Protein AF-0000000087672278 (afdb_homodimer)

Secondary structure (DSSP, 8-state):
--HHHHHHHHHHHHHHHHHHHHHHHHHHHSSS-B-TTS-BS-HHHHHHHHHHHHHHHHHHHHHHHH--PPPHHHHHHHHH-/--HHHHHHHHHHHHHHHHHHHHHHHHHHHSSS-B-TTS-BS-HHHHHHHHHHHHHHHHHHHHHHHH--PPPHHHHHHHHH-

Sequence (162 aa):
MSTIEKAQISTTTIQDQVGIALDALQRGFDGRIVNGYGVYVDPSSRHRDLLEARKAIEVALSAMTATQWPTEAQYEKAEQAMSTIEKAQISTTTIQDQVGIALDALQRGFDGRIVNGYGVYVDPSSRHRDLLEARKAIEVALSAMTATQWPTEAQYEKAEQA

Radius of gyration: 20.35 Å; Cα contacts (8 Å, |Δi|>4): 176; chains: 2; bounding box: 19×72×38 Å

Solvent-accessible surface area (backbone atoms only — not comparable to full-atom values): 8702 Å² total; per-residue (Å²): 133,53,56,58,58,54,29,21,53,46,38,50,53,30,51,52,23,48,48,52,20,51,48,30,46,46,69,51,66,52,77,92,53,49,46,99,75,48,27,58,71,52,58,68,60,43,51,50,24,51,49,51,20,46,53,25,44,50,54,25,50,51,47,59,70,69,50,64,71,66,51,72,69,56,51,54,52,58,71,73,97,133,54,55,57,55,53,30,21,53,46,37,51,53,30,51,52,23,50,50,50,19,50,49,30,46,47,69,53,66,52,76,91,52,49,46,98,76,49,28,58,71,53,58,68,58,41,52,51,22,50,50,51,20,46,52,26,46,50,53,27,50,49,47,60,70,70,49,63,70,68,50,71,68,57,51,54,52,57,70,73,96

Nearest PDB structures (foldseek):
  2e90-assembly1_B  TM=5.238E-01  e=3.907E+00  Saccharomyces cerevisiae
  2zeu-assembly1_A  TM=4.701E-01  e=3.242E+00  Saccharomyces cerevisiae
  3m3w-assembly1_A  TM=4.155E-01  e=3.242E+00  Mus musculus
  2e90-assembly1_B  TM=5.242E-01  e=3.907E+00  Saccharomyces cerevisiae
  2zeu-assembly1_A  TM=4.704E-01  e=3.242E+00  Saccharomyces cerevisiae

Structure (mmCIF, N/CA/C/O backbone):
data_AF-0000000087672278-model_v1
#
loop_
_entity.id
_entity.type
_entity.pdbx_description
1 polymer 'Uncharacterized protein'
#
loop_
_atom_site.group_PDB
_atom_site.id
_atom_site.type_symbol
_atom_site.label_atom_id
_atom_site.label_alt_id
_atom_site.label_comp_id
_atom_site.label_asym_id
_atom_site.label_entity_id
_atom_site.label_seq_id
_atom_site.pdbx_PDB_ins_code
_atom_site.Cartn_x
_atom_site.Cartn_y
_atom_site.Cartn_z
_atom_site.occupancy
_atom_site.B_iso_or_equiv
_atom_site.auth_seq_id
_atom_site.auth_comp_id
_atom_site.auth_asym_id
_atom_site.auth_atom_id
_atom_site.pdbx_PDB_model_num
ATOM 1 N N . MET A 1 1 ? -8.562 -30.484 -6.113 1 91.56 1 MET A N 1
ATOM 2 C CA . MET A 1 1 ? -7.945 -29.328 -6.75 1 91.56 1 MET A CA 1
ATOM 3 C C . MET A 1 1 ? -6.438 -29.516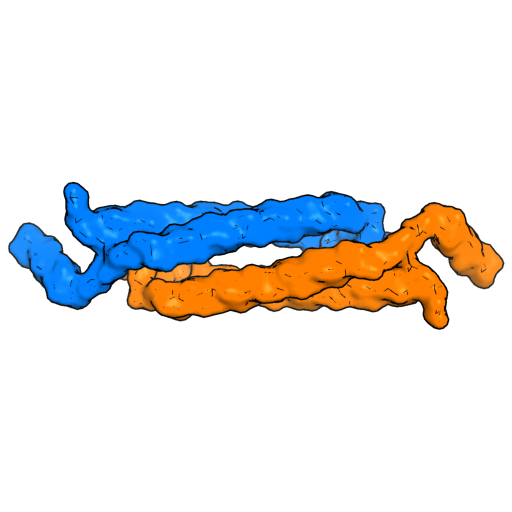 -6.895 1 91.56 1 MET A C 1
ATOM 5 O O . MET A 1 1 ? -5.777 -29.969 -5.957 1 91.56 1 MET A O 1
ATOM 9 N N . SER A 1 2 ? -5.965 -29.156 -8.086 1 95.69 2 SER A N 1
ATOM 10 C CA . SER A 1 2 ? -4.527 -29.281 -8.305 1 95.69 2 SER A CA 1
ATOM 11 C C . SER A 1 2 ? -3.76 -28.141 -7.648 1 95.69 2 SER A C 1
ATOM 13 O O . SER A 1 2 ? -4.355 -27.156 -7.207 1 95.69 2 SER A O 1
ATOM 15 N N . THR A 1 3 ? -2.471 -28.312 -7.461 1 97.62 3 THR A N 1
ATOM 16 C CA . THR A 1 3 ? -1.611 -27.25 -6.953 1 97.62 3 THR A CA 1
ATOM 17 C C . THR A 1 3 ? -1.73 -25.984 -7.816 1 97.62 3 THR A C 1
ATOM 19 O O . TH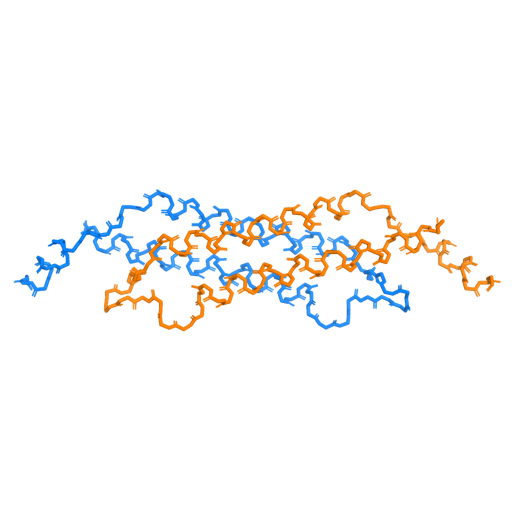R A 1 3 ? -1.754 -24.875 -7.301 1 97.62 3 THR A O 1
ATOM 22 N N . ILE A 1 4 ? -1.842 -26.172 -9.086 1 98 4 ILE A N 1
ATOM 23 C CA . ILE A 1 4 ? -1.934 -25.078 -10.031 1 98 4 ILE A CA 1
ATOM 24 C C . ILE A 1 4 ? -3.236 -24.312 -9.812 1 98 4 ILE A C 1
ATOM 26 O O . ILE A 1 4 ? -3.238 -23.078 -9.766 1 98 4 ILE A O 1
ATOM 30 N N . GLU A 1 5 ? -4.266 -24.969 -9.656 1 97.81 5 GLU A N 1
ATOM 31 C CA . GLU A 1 5 ? -5.559 -24.344 -9.422 1 97.81 5 GLU A CA 1
ATOM 32 C C . GLU A 1 5 ? -5.559 -23.547 -8.117 1 97.81 5 GLU A C 1
ATOM 34 O O . GLU A 1 5 ? -6.086 -22.438 -8.062 1 97.81 5 GLU A O 1
ATOM 39 N N . LYS A 1 6 ? -5.004 -24.094 -7.098 1 98.31 6 LYS A N 1
ATOM 40 C CA . LYS A 1 6 ? -4.91 -23.406 -5.812 1 98.31 6 LYS A CA 1
ATOM 41 C C . LYS A 1 6 ? -4.07 -22.141 -5.93 1 98.31 6 LYS A C 1
ATOM 43 O O . LYS A 1 6 ? -4.41 -21.109 -5.344 1 98.31 6 LYS A O 1
ATOM 48 N N . ALA A 1 7 ? -3.023 -22.234 -6.676 1 98.62 7 ALA A N 1
ATOM 49 C CA . ALA A 1 7 ? -2.146 -21.078 -6.871 1 98.62 7 ALA A CA 1
ATOM 50 C C . ALA A 1 7 ? -2.848 -19.984 -7.664 1 98.62 7 ALA A C 1
ATOM 52 O O . ALA A 1 7 ? -2.645 -18.797 -7.406 1 98.62 7 ALA A O 1
ATOM 53 N N . GLN A 1 8 ? -3.615 -20.406 -8.602 1 98.44 8 GLN A N 1
ATOM 54 C CA . GLN A 1 8 ? -4.387 -19.453 -9.383 1 98.44 8 GLN A CA 1
ATOM 55 C C . GLN A 1 8 ? -5.344 -18.656 -8.5 1 98.44 8 GLN A C 1
ATOM 57 O O . GLN A 1 8 ? -5.457 -17.438 -8.633 1 98.44 8 GLN A O 1
ATOM 62 N N . ILE A 1 9 ? -5.996 -19.328 -7.629 1 98.44 9 IL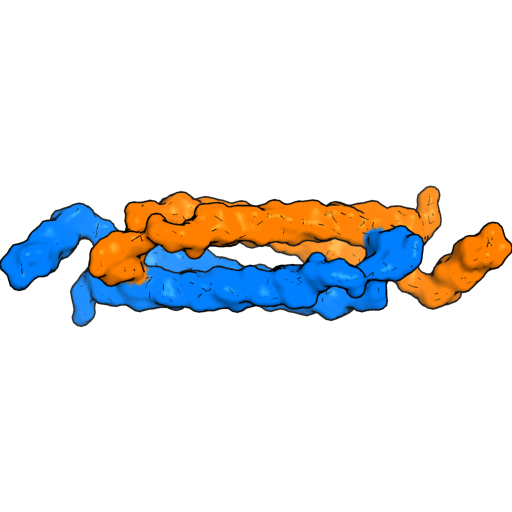E A N 1
ATOM 63 C CA . ILE A 1 9 ? -6.934 -18.688 -6.707 1 98.44 9 ILE A CA 1
ATOM 64 C C . ILE A 1 9 ? -6.184 -17.719 -5.805 1 98.44 9 ILE A C 1
ATOM 66 O O . ILE A 1 9 ? -6.641 -16.594 -5.57 1 98.44 9 ILE A O 1
ATOM 70 N N . SER A 1 10 ? -5.055 -18.172 -5.316 1 98.62 10 SER A N 1
ATOM 71 C CA . SER A 1 10 ? -4.238 -17.297 -4.48 1 98.62 10 SER A CA 1
ATOM 72 C C . SER A 1 10 ? -3.799 -16.047 -5.246 1 98.62 10 SER A C 1
ATOM 74 O O . SER A 1 10 ? -3.814 -14.945 -4.703 1 98.62 10 SER A O 1
ATOM 76 N N . THR A 1 11 ? -3.387 -16.25 -6.477 1 98.69 11 THR A N 1
ATOM 77 C CA . THR A 1 11 ? -2.979 -15.141 -7.32 1 98.69 11 THR A CA 1
ATOM 78 C C . THR A 1 11 ? -4.102 -14.109 -7.438 1 98.69 11 THR A C 1
ATOM 80 O O . THR A 1 11 ? -3.877 -12.914 -7.266 1 98.69 11 THR A O 1
ATOM 83 N N . THR A 1 12 ? -5.27 -14.562 -7.664 1 98.38 12 THR A N 1
ATOM 84 C CA . THR A 1 12 ? -6.426 -13.68 -7.785 1 98.38 12 THR A CA 1
ATOM 85 C C . THR A 1 12 ? -6.68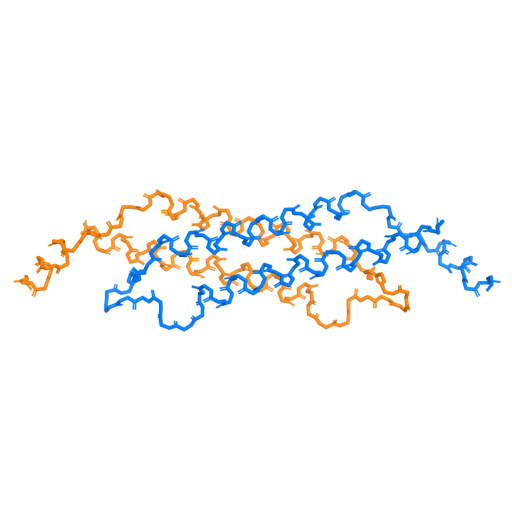8 -12.945 -6.477 1 98.38 12 THR A C 1
ATOM 87 O O . THR A 1 12 ? -6.945 -11.734 -6.477 1 98.38 12 THR A O 1
ATOM 90 N N . THR A 1 13 ? -6.625 -13.68 -5.391 1 98.5 13 THR A N 1
ATOM 91 C CA . THR A 1 13 ? -6.828 -13.086 -4.074 1 98.5 13 THR A CA 1
ATOM 92 C C . THR A 1 13 ? -5.816 -11.977 -3.82 1 98.5 13 THR A C 1
ATOM 94 O O . THR A 1 13 ? -6.176 -10.891 -3.346 1 98.5 13 THR A O 1
ATOM 97 N N . ILE A 1 14 ? -4.605 -12.266 -4.145 1 98.81 14 ILE A N 1
ATOM 98 C CA . ILE A 1 14 ? -3.533 -11.305 -3.92 1 98.81 14 ILE A CA 1
ATOM 99 C C . ILE A 1 14 ? -3.758 -10.07 -4.793 1 98.81 14 ILE A C 1
ATOM 101 O O . ILE A 1 14 ? -3.643 -8.938 -4.316 1 98.81 14 ILE A O 1
ATOM 105 N N . GLN A 1 15 ? -4.117 -10.266 -6.016 1 98.5 15 GLN A N 1
ATOM 106 C CA . GLN A 1 15 ? -4.375 -9.148 -6.918 1 98.5 15 GLN A CA 1
ATOM 107 C C . GLN A 1 15 ? -5.531 -8.289 -6.414 1 98.5 15 GLN A C 1
ATOM 109 O O . GLN A 1 15 ? -5.484 -7.059 -6.508 1 98.5 15 GLN A O 1
ATOM 114 N N . ASP A 1 16 ? -6.551 -8.961 -5.938 1 98.69 16 ASP A N 1
ATOM 115 C CA . ASP A 1 16 ? -7.688 -8.234 -5.383 1 98.69 16 ASP A CA 1
ATOM 116 C C . ASP A 1 16 ? -7.258 -7.348 -4.219 1 98.69 16 ASP A C 1
ATOM 118 O O . ASP A 1 16 ? -7.664 -6.188 -4.129 1 98.69 16 ASP A O 1
ATOM 122 N N . GLN A 1 17 ? -6.469 -7.918 -3.367 1 98.88 17 GLN A N 1
ATOM 123 C CA . GLN A 1 17 ? -6.004 -7.18 -2.197 1 98.88 17 GLN A CA 1
ATOM 124 C C . GLN A 1 17 ? -5.086 -6.031 -2.604 1 98.88 17 GLN A C 1
ATOM 126 O O . GLN A 1 17 ? -5.145 -4.945 -2.02 1 98.88 17 GLN A O 1
ATOM 131 N N . VAL A 1 18 ? -4.238 -6.266 -3.592 1 98.88 18 VAL A N 1
ATOM 132 C CA . VAL A 1 18 ? -3.383 -5.199 -4.109 1 98.88 18 VAL A CA 1
ATOM 133 C C . VAL A 1 18 ? -4.242 -4.078 -4.684 1 98.88 18 VAL A C 1
ATOM 135 O O . VAL A 1 18 ? -3.953 -2.898 -4.484 1 98.88 18 VAL A O 1
ATOM 138 N N . GLY A 1 19 ? -5.289 -4.438 -5.387 1 98.69 19 GLY A N 1
ATOM 139 C CA . GLY A 1 19 ? -6.223 -3.451 -5.898 1 98.69 19 GLY A CA 1
ATOM 140 C C . GLY A 1 19 ? -6.84 -2.594 -4.809 1 98.69 19 GLY A C 1
ATOM 141 O O . GLY A 1 19 ? -6.969 -1.378 -4.965 1 98.69 19 GLY A O 1
ATOM 142 N N . ILE A 1 20 ? -7.238 -3.195 -3.734 1 98.88 20 ILE A N 1
ATOM 143 C CA . ILE A 1 20 ? -7.812 -2.486 -2.598 1 98.88 20 ILE A CA 1
ATOM 144 C C . ILE A 1 20 ? -6.789 -1.505 -2.031 1 98.88 20 ILE A C 1
ATOM 146 O O . ILE A 1 20 ? -7.125 -0.358 -1.726 1 98.88 20 ILE A O 1
ATOM 150 N N . ALA A 1 21 ? -5.547 -1.978 -1.898 1 98.94 21 ALA A N 1
ATOM 151 C CA . ALA A 1 21 ? -4.488 -1.119 -1.375 1 98.94 21 ALA A CA 1
ATOM 152 C C . ALA A 1 21 ? -4.254 0.084 -2.285 1 98.94 21 ALA A C 1
ATOM 154 O O . ALA A 1 21 ? -4.168 1.22 -1.812 1 98.94 21 ALA A O 1
ATOM 155 N N . LEU A 1 22 ? -4.184 -0.149 -3.605 1 98.81 22 LEU A N 1
ATOM 156 C CA . LEU A 1 22 ? -3.967 0.917 -4.578 1 98.81 22 LEU A CA 1
ATOM 157 C C . LEU A 1 22 ? -5.113 1.923 -4.547 1 98.81 22 LEU A C 1
ATOM 159 O O . LEU A 1 22 ? -4.883 3.133 -4.562 1 98.81 22 LEU A O 1
ATOM 163 N N . ASP A 1 23 ? -6.281 1.413 -4.469 1 98.75 23 ASP A N 1
ATOM 164 C CA . ASP A 1 23 ? -7.453 2.287 -4.43 1 98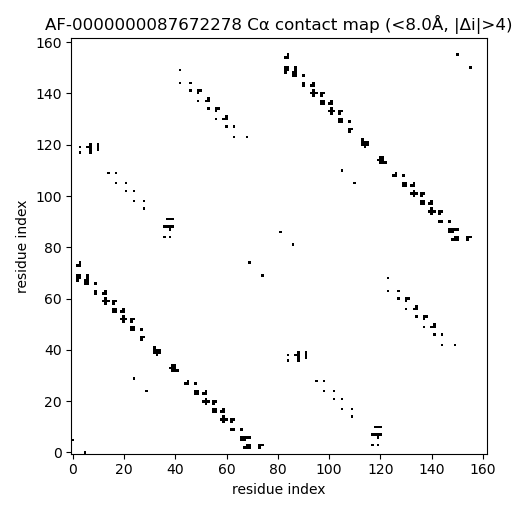.75 23 ASP A CA 1
ATOM 165 C C . ASP A 1 23 ? -7.43 3.176 -3.188 1 98.75 23 ASP A C 1
ATOM 167 O O . ASP A 1 23 ? -7.684 4.379 -3.273 1 98.75 23 ASP A O 1
ATOM 171 N N . ALA A 1 24 ? -7.156 2.578 -2.029 1 98.75 24 ALA A N 1
ATOM 172 C CA . ALA A 1 24 ? -7.109 3.33 -0.778 1 98.75 24 ALA A CA 1
ATOM 173 C C . ALA A 1 24 ? -6.066 4.441 -0.845 1 98.75 24 ALA A C 1
ATOM 175 O O . ALA A 1 24 ? -6.336 5.578 -0.444 1 98.75 24 ALA A O 1
ATOM 176 N N . LEU A 1 25 ? -4.926 4.121 -1.383 1 98.81 25 LEU A N 1
ATOM 177 C CA . LEU A 1 25 ? -3.84 5.094 -1.448 1 98.81 25 LEU A CA 1
ATOM 178 C C . LEU A 1 25 ? -4.141 6.18 -2.475 1 98.81 25 LEU A C 1
ATOM 180 O O . LEU A 1 25 ? -3.9 7.363 -2.221 1 98.81 25 LEU A O 1
ATOM 184 N N . GLN A 1 26 ? -4.656 5.789 -3.588 1 98.12 26 GLN A N 1
ATOM 185 C CA . GLN A 1 26 ? -4.941 6.762 -4.637 1 98.12 26 GLN A CA 1
ATOM 186 C C . GLN A 1 26 ? -6.09 7.68 -4.234 1 98.12 26 GLN A C 1
ATOM 188 O O . GLN A 1 26 ? -6 8.898 -4.383 1 98.12 26 GLN A O 1
ATOM 193 N N . ARG A 1 27 ? -7.121 7.113 -3.699 1 96.5 27 ARG A N 1
ATOM 194 C CA . ARG A 1 27 ? -8.25 7.914 -3.238 1 96.5 27 ARG A CA 1
ATOM 195 C C . ARG A 1 27 ? -7.828 8.875 -2.131 1 96.5 27 ARG A C 1
ATOM 197 O O . ARG A 1 27 ? -8.258 10.031 -2.102 1 96.5 27 ARG A O 1
ATOM 204 N N . GLY A 1 28 ? -6.973 8.375 -1.294 1 96.94 28 GLY A N 1
ATOM 205 C CA . GLY A 1 28 ? -6.617 9.133 -0.101 1 96.94 28 GLY A CA 1
ATOM 206 C C . GLY A 1 28 ? -5.559 10.188 -0.354 1 96.94 28 GLY A C 1
ATOM 207 O O . GLY A 1 28 ? -5.445 11.156 0.401 1 96.94 28 GLY A O 1
ATOM 208 N N . PHE A 1 29 ? -4.812 10.047 -1.444 1 98.12 29 PHE A N 1
ATOM 209 C CA . PHE A 1 29 ? -3.611 10.875 -1.492 1 98.12 29 PHE A CA 1
ATOM 210 C C . PHE A 1 29 ? -3.449 11.516 -2.865 1 98.12 29 PHE A C 1
ATOM 212 O O . PHE A 1 29 ? -2.453 12.195 -3.127 1 98.12 29 PHE A O 1
ATOM 219 N N . ASP A 1 30 ? -4.367 11.242 -3.662 1 93.69 30 ASP A N 1
ATOM 220 C CA . ASP A 1 30 ? -4.395 11.93 -4.945 1 93.69 30 ASP A CA 1
ATOM 221 C C . ASP A 1 30 ? -5.242 13.203 -4.867 1 93.69 30 ASP A C 1
ATOM 223 O O . ASP A 1 30 ? -6.184 13.281 -4.078 1 93.69 30 ASP A O 1
ATOM 227 N N . GLY A 1 31 ? -4.855 14.25 -5.562 1 90.75 31 GLY A N 1
ATOM 228 C CA . GLY A 1 31 ? -5.605 15.5 -5.613 1 90.75 31 GLY A CA 1
ATOM 229 C C . GLY A 1 31 ? -5.199 16.484 -4.531 1 90.75 31 GLY A C 1
ATOM 230 O O . GLY A 1 31 ? -4.055 16.469 -4.074 1 90.75 31 GLY A O 1
ATOM 231 N N . ARG A 1 32 ? -6.082 17.516 -4.25 1 91.5 32 ARG A N 1
ATOM 232 C CA . ARG A 1 32 ? -5.793 18.562 -3.268 1 91.5 32 ARG A CA 1
ATOM 233 C C . ARG A 1 32 ? -6.082 18.062 -1.852 1 91.5 32 ARG A C 1
ATOM 235 O O . ARG A 1 32 ? -7.227 18.094 -1.401 1 91.5 32 ARG A O 1
ATOM 242 N N . ILE A 1 33 ? -5.105 17.703 -1.15 1 96.19 33 ILE A N 1
ATOM 243 C CA . ILE A 1 33 ? -5.285 17.078 0.155 1 96.19 33 ILE A CA 1
ATOM 244 C C . ILE A 1 33 ? -4.586 17.906 1.228 1 96.19 33 ILE A C 1
ATOM 246 O O . ILE A 1 33 ? -4.625 17.562 2.412 1 96.19 33 ILE A O 1
ATOM 250 N N . VAL A 1 34 ? -3.994 19.016 0.812 1 98.06 34 VAL A N 1
ATOM 251 C CA . VAL A 1 34 ? -3.275 19.844 1.774 1 98.06 34 VAL A CA 1
ATOM 252 C C . VAL A 1 34 ? -3.84 21.266 1.758 1 98.06 34 VAL A C 1
ATOM 254 O O . VAL A 1 34 ? -4.41 21.703 0.755 1 98.06 34 VAL A O 1
ATOM 257 N N . ASN A 1 35 ? -3.715 21.969 2.879 1 97.56 35 ASN A N 1
ATOM 258 C CA . ASN A 1 35 ? -4.125 23.359 2.963 1 97.56 35 ASN A CA 1
ATOM 259 C C . ASN A 1 35 ? -3.029 24.297 2.465 1 97.56 35 ASN A C 1
ATOM 261 O O . ASN A 1 35 ? -2.045 23.859 1.875 1 97.56 35 ASN A O 1
ATOM 265 N N . GLY A 1 36 ? -3.264 25.531 2.598 1 96.81 36 GLY A N 1
ATOM 266 C CA . GLY A 1 36 ? -2.354 26.562 2.1 1 96.81 36 GLY A CA 1
ATOM 267 C C . GLY A 1 36 ? -0.974 26.484 2.725 1 96.81 36 GLY A C 1
ATOM 268 O O . GLY A 1 36 ? -0.016 27.062 2.201 1 96.81 36 GLY A O 1
ATOM 269 N N . TYR A 1 37 ? -0.77 25.781 3.855 1 97.12 37 TYR A N 1
ATOM 270 C CA . TYR A 1 37 ? 0.505 25.641 4.551 1 97.12 37 TYR A CA 1
ATOM 271 C C . TYR A 1 37 ? 1.188 24.328 4.176 1 97.12 37 TYR A C 1
ATOM 273 O O . TYR A 1 37 ? 2.242 23.984 4.723 1 97.12 37 TYR A O 1
ATOM 281 N N . GLY A 1 38 ? 0.483 23.469 3.309 1 97.81 38 GLY A N 1
ATOM 282 C CA . GLY A 1 38 ? 1.058 22.188 2.926 1 97.81 38 GLY A CA 1
ATOM 283 C C . GLY A 1 38 ? 0.811 21.094 3.945 1 97.81 38 GLY A C 1
ATOM 284 O O . GLY A 1 38 ? 1.54 20.109 3.988 1 97.81 38 GLY A O 1
ATOM 285 N N . VAL A 1 39 ? -0.118 21.344 4.781 1 98.56 39 VAL A N 1
ATOM 286 C CA . VAL A 1 39 ? -0.493 20.375 5.805 1 98.56 39 VAL A CA 1
ATOM 287 C C . VAL A 1 39 ? -1.798 19.688 5.41 1 98.56 39 VAL A C 1
ATOM 289 O O . VAL A 1 39 ? -2.691 20.312 4.84 1 98.56 39 VAL A O 1
ATOM 292 N N . TYR A 1 40 ? -1.876 18.453 5.746 1 98.25 40 TYR A N 1
ATOM 293 C CA . TYR A 1 40 ? -3.098 17.734 5.395 1 98.25 40 TYR A CA 1
ATOM 294 C C . TYR A 1 40 ? -4.328 18.453 5.93 1 98.25 40 TYR A C 1
ATOM 296 O O . TYR A 1 40 ? -4.359 18.859 7.098 1 98.25 40 TYR A O 1
ATOM 304 N N . VAL A 1 41 ? -5.328 18.562 5.121 1 96.75 41 VAL A N 1
ATOM 305 C CA . VAL A 1 41 ? -6.594 19.156 5.523 1 96.75 41 VAL A CA 1
ATOM 306 C C . VAL A 1 41 ? -7.316 18.234 6.5 1 96.75 41 VAL A C 1
ATOM 308 O O . VAL A 1 41 ? -7.961 18.703 7.445 1 96.75 41 VAL A O 1
ATOM 311 N N . ASP A 1 42 ? -7.215 16.859 6.328 1 96.75 42 ASP A N 1
ATOM 312 C CA . ASP A 1 42 ? -7.859 15.859 7.168 1 96.75 42 ASP A CA 1
ATOM 313 C C . ASP A 1 42 ? -6.906 14.711 7.477 1 96.75 42 ASP A C 1
ATOM 315 O O . ASP A 1 42 ? -7.004 13.633 6.875 1 96.75 42 ASP A O 1
ATOM 319 N N . PRO A 1 43 ? -6.078 14.859 8.461 1 97.56 43 PRO A N 1
ATOM 320 C CA . PRO A 1 43 ? -5.094 13.82 8.773 1 97.56 43 PRO A CA 1
ATOM 321 C C . PRO A 1 43 ? -5.734 12.508 9.203 1 97.56 43 PRO A C 1
ATOM 323 O O . PRO A 1 43 ? -5.195 11.43 8.938 1 97.56 43 PRO A O 1
ATOM 326 N N . SER A 1 44 ? -6.863 12.625 9.852 1 97.38 44 SER A N 1
ATOM 327 C CA . SER A 1 44 ? -7.523 11.414 10.32 1 97.38 44 SER A CA 1
ATOM 328 C C . SER A 1 44 ? -7.969 10.539 9.148 1 97.38 44 SER A C 1
ATOM 330 O O . SER A 1 44 ? -7.859 9.312 9.203 1 97.38 44 SER A O 1
ATOM 332 N N . SER A 1 45 ? -8.484 11.148 8.109 1 97.88 45 SER A N 1
ATOM 333 C CA . SER A 1 45 ? -8.898 10.391 6.934 1 97.88 45 SER A CA 1
ATOM 334 C C . SER A 1 45 ? -7.699 9.75 6.242 1 97.88 45 SER A C 1
ATOM 336 O O . SER A 1 45 ? -7.781 8.609 5.781 1 97.88 45 SER A O 1
ATOM 338 N N . ARG A 1 46 ? -6.586 10.492 6.176 1 98.44 46 ARG A N 1
ATOM 339 C CA . ARG A 1 46 ? -5.371 9.922 5.602 1 98.44 46 ARG A CA 1
ATOM 340 C C . ARG A 1 46 ? -4.887 8.727 6.41 1 98.44 46 ARG A C 1
ATOM 342 O O . ARG A 1 46 ? -4.449 7.723 5.844 1 98.44 46 ARG A O 1
ATOM 349 N N . HIS A 1 47 ? -4.977 8.883 7.719 1 98.5 47 HIS A N 1
ATOM 350 C CA . HIS A 1 47 ? -4.594 7.785 8.594 1 98.5 47 HIS A CA 1
ATOM 351 C C . HIS A 1 47 ? -5.43 6.539 8.32 1 98.5 47 HIS A C 1
ATOM 353 O O . HIS A 1 47 ? -4.891 5.434 8.211 1 98.5 47 HIS A O 1
ATOM 359 N N . ARG A 1 48 ? -6.691 6.734 8.094 1 98.5 48 ARG A N 1
ATOM 360 C CA . ARG A 1 48 ? -7.59 5.617 7.805 1 98.5 48 ARG A CA 1
ATOM 361 C C . ARG A 1 48 ? -7.25 4.977 6.461 1 98.5 48 ARG A C 1
ATOM 363 O O . ARG A 1 48 ? -7.273 3.75 6.332 1 98.5 48 ARG A O 1
ATOM 370 N N . ASP A 1 49 ? -6.977 5.812 5.512 1 98.69 49 ASP A N 1
ATOM 371 C CA . ASP A 1 49 ? -6.605 5.309 4.191 1 98.69 49 ASP A CA 1
ATOM 372 C C . ASP A 1 49 ? -5.34 4.457 4.266 1 98.69 49 ASP A C 1
ATOM 374 O O . ASP A 1 49 ? -5.258 3.404 3.629 1 98.69 49 ASP A O 1
ATOM 378 N N . LEU A 1 50 ? -4.355 4.926 5.031 1 98.88 50 LEU A N 1
ATOM 379 C CA . LEU A 1 50 ? -3.121 4.168 5.207 1 98.88 50 LEU A CA 1
ATOM 380 C C . LEU A 1 50 ? -3.395 2.84 5.906 1 98.88 50 LEU A C 1
ATOM 382 O O . LEU A 1 50 ? -2.822 1.812 5.543 1 98.88 50 LEU A O 1
ATOM 386 N N . LEU A 1 51 ? -4.262 2.828 6.887 1 98.88 51 LEU A N 1
ATOM 387 C CA . LEU A 1 51 ? -4.594 1.605 7.613 1 98.88 51 LEU A CA 1
ATOM 388 C C . LEU A 1 51 ? -5.277 0.598 6.695 1 98.88 51 LEU A C 1
ATOM 390 O O . LEU A 1 51 ? -5.004 -0.602 6.77 1 98.88 51 LEU A O 1
ATOM 394 N N . GLU A 1 52 ? -6.152 1.097 5.891 1 98.94 52 GLU A N 1
ATOM 395 C CA . GLU A 1 52 ? -6.828 0.23 4.93 1 98.94 52 GLU A CA 1
ATOM 396 C C . GLU A 1 52 ? -5.828 -0.412 3.969 1 98.94 52 GLU A C 1
ATOM 398 O O . GLU A 1 52 ? -5.887 -1.619 3.723 1 98.94 52 GLU A O 1
ATOM 403 N N . ALA A 1 53 ? -4.941 0.4 3.471 1 98.94 53 ALA A N 1
ATOM 404 C CA . ALA A 1 53 ? -3.92 -0.119 2.564 1 98.94 53 ALA A CA 1
ATOM 405 C C . ALA A 1 53 ? -3.043 -1.155 3.264 1 98.94 53 ALA A C 1
ATOM 407 O O . ALA A 1 53 ? -2.742 -2.207 2.693 1 98.94 53 ALA A O 1
ATOM 408 N N . ARG A 1 54 ? -2.641 -0.886 4.461 1 98.94 54 ARG A N 1
ATOM 409 C CA . ARG A 1 54 ? -1.804 -1.811 5.219 1 98.94 54 ARG A CA 1
ATOM 410 C C . ARG A 1 54 ? -2.502 -3.152 5.41 1 98.94 54 ARG A C 1
ATOM 412 O O . ARG A 1 54 ? -1.893 -4.207 5.223 1 98.94 54 ARG A O 1
ATOM 419 N N . LYS A 1 55 ? -3.723 -3.08 5.832 1 98.94 55 LYS A N 1
ATOM 420 C CA . LYS A 1 55 ? -4.484 -4.305 6.062 1 98.94 55 LYS A CA 1
ATOM 421 C C . LYS A 1 55 ? -4.559 -5.156 4.801 1 98.94 55 LYS A C 1
ATOM 423 O O . LYS A 1 55 ? -4.359 -6.371 4.855 1 98.94 55 LYS A O 1
ATOM 428 N N . ALA A 1 56 ? -4.859 -4.488 3.717 1 98.94 56 ALA A N 1
ATOM 429 C CA . ALA A 1 56 ? -4.949 -5.203 2.445 1 98.94 56 ALA A CA 1
ATOM 430 C C . ALA A 1 56 ? -3.615 -5.848 2.084 1 98.94 56 ALA A C 1
ATOM 432 O O . ALA A 1 56 ? -3.574 -7 1.649 1 98.94 56 ALA A O 1
ATOM 433 N N . ILE A 1 57 ? -2.539 -5.121 2.252 1 98.94 57 ILE A N 1
ATOM 434 C CA . ILE A 1 57 ? -1.209 -5.621 1.923 1 98.94 57 ILE A CA 1
ATOM 435 C C . ILE A 1 57 ? -0.864 -6.801 2.83 1 98.94 57 ILE A C 1
ATOM 437 O O . ILE A 1 57 ? -0.261 -7.781 2.385 1 98.94 57 ILE A O 1
ATOM 441 N N . GLU A 1 58 ? -1.259 -6.742 4.074 1 98.88 58 GLU A N 1
ATOM 442 C CA . GLU A 1 58 ? -0.986 -7.828 5.012 1 98.88 58 GLU A CA 1
ATOM 443 C C . GLU A 1 58 ? -1.734 -9.094 4.617 1 98.88 58 GLU A C 1
ATOM 445 O O . GLU A 1 58 ? -1.197 -10.203 4.734 1 98.88 58 GLU A O 1
ATOM 450 N N . VAL A 1 59 ? -2.973 -8.953 4.184 1 98.88 59 VAL A N 1
ATOM 451 C CA . VAL A 1 59 ? -3.725 -10.109 3.701 1 98.88 59 VAL A CA 1
ATOM 452 C C . VAL A 1 59 ? -3.033 -10.703 2.475 1 98.88 59 VAL A C 1
ATOM 454 O O . VAL A 1 59 ? -2.893 -11.922 2.363 1 98.88 59 VAL A O 1
ATOM 457 N N . ALA A 1 60 ? -2.607 -9.82 1.584 1 98.94 60 ALA A N 1
ATOM 458 C CA . ALA A 1 60 ? -1.905 -10.266 0.386 1 98.94 60 ALA A CA 1
ATOM 459 C C . ALA A 1 60 ? -0.631 -11.023 0.75 1 98.94 60 ALA A C 1
ATOM 461 O O . ALA A 1 60 ? -0.354 -12.094 0.194 1 98.94 60 ALA A O 1
ATOM 462 N N . LEU A 1 61 ? 0.121 -10.492 1.691 1 98.81 61 LEU A N 1
ATOM 463 C CA . LEU A 1 61 ? 1.369 -11.117 2.121 1 98.81 61 LEU A CA 1
ATOM 464 C C . LEU A 1 61 ? 1.108 -12.477 2.756 1 98.81 61 LEU A C 1
ATOM 466 O O . LEU A 1 61 ? 1.864 -13.43 2.533 1 98.81 61 LEU A O 1
ATOM 470 N N . SER A 1 62 ? 0.122 -12.555 3.562 1 98.81 62 SER A N 1
ATOM 471 C CA . SER A 1 62 ? -0.253 -13.828 4.168 1 98.81 62 SER A CA 1
ATOM 472 C C . SER A 1 62 ? -0.596 -14.867 3.107 1 98.81 62 SER A C 1
ATOM 474 O O . SER A 1 62 ? -0.171 -16.016 3.201 1 98.81 62 SER A O 1
ATOM 476 N N . ALA A 1 63 ? -1.364 -14.422 2.115 1 98.5 63 ALA A N 1
ATOM 477 C CA . ALA A 1 63 ? -1.708 -15.32 1.017 1 98.5 63 ALA A CA 1
ATOM 478 C C . ALA A 1 63 ? -0.458 -15.766 0.265 1 98.5 63 ALA A C 1
ATOM 480 O O . ALA A 1 63 ? -0.333 -16.938 -0.097 1 98.5 63 ALA A O 1
ATOM 481 N N . MET A 1 64 ? 0.403 -14.82 0.068 1 97.88 64 MET A N 1
ATOM 482 C CA . MET A 1 64 ? 1.665 -15.133 -0.599 1 97.88 64 MET A CA 1
ATOM 483 C C . MET A 1 64 ? 2.414 -16.234 0.138 1 97.88 64 MET A C 1
ATOM 485 O O . MET A 1 64 ? 2.875 -17.203 -0.48 1 97.88 64 MET A O 1
ATOM 489 N N . THR A 1 65 ? 2.467 -16.141 1.406 1 97.38 65 THR A N 1
ATOM 490 C CA . THR A 1 65 ? 3.256 -17.031 2.25 1 97.38 65 THR A CA 1
ATOM 491 C C . THR A 1 65 ? 2.584 -18.406 2.375 1 97.38 65 THR A C 1
ATOM 493 O O . THR A 1 65 ? 3.264 -19.422 2.441 1 97.38 65 THR A O 1
ATOM 496 N N . ALA A 1 66 ? 1.326 -18.406 2.34 1 98 66 ALA A N 1
ATOM 497 C CA . ALA A 1 66 ? 0.567 -19.625 2.576 1 98 66 ALA A CA 1
ATOM 498 C C . ALA A 1 66 ? 0.484 -20.469 1.309 1 98 66 ALA A C 1
ATOM 500 O O . ALA A 1 66 ? 0.121 -21.641 1.363 1 98 66 ALA A O 1
ATOM 501 N N . THR A 1 67 ? 0.76 -19.828 0.193 1 98.38 67 THR A N 1
ATOM 502 C CA . THR A 1 67 ? 0.541 -20.484 -1.09 1 98.38 67 THR A CA 1
ATOM 503 C C . THR A 1 67 ? 1.699 -21.422 -1.422 1 98.38 67 THR A C 1
ATOM 505 O O . THR A 1 67 ? 2.865 -21.031 -1.341 1 98.38 67 THR A O 1
ATOM 508 N N . GLN A 1 68 ? 1.327 -22.672 -1.713 1 98.19 68 GLN A N 1
ATOM 509 C CA . GLN A 1 68 ? 2.277 -23.562 -2.383 1 98.19 68 GLN A CA 1
ATOM 510 C C . GLN A 1 68 ? 2.301 -23.297 -3.887 1 98.19 68 GLN A C 1
ATOM 512 O O . GLN A 1 68 ? 1.38 -23.688 -4.602 1 98.19 68 GLN A O 1
ATOM 517 N N . TRP A 1 69 ? 3.379 -22.688 -4.328 1 98.25 69 TRP A N 1
ATOM 518 C CA . TRP A 1 69 ? 3.467 -22.328 -5.738 1 98.25 69 TRP A CA 1
ATOM 519 C C . TRP A 1 69 ? 3.912 -23.516 -6.582 1 98.25 69 TRP A C 1
ATOM 521 O O . TRP A 1 69 ? 4.789 -24.281 -6.172 1 98.25 69 TRP A O 1
ATOM 531 N N . PRO A 1 70 ? 3.354 -23.609 -7.77 1 98.19 70 PRO A N 1
ATOM 532 C CA . PRO A 1 70 ? 3.611 -24.781 -8.594 1 98.19 70 PRO A CA 1
ATOM 533 C C . PRO A 1 70 ? 5.066 -24.891 -9.047 1 98.19 70 PRO A C 1
ATOM 535 O O . PRO A 1 70 ? 5.711 -23.859 -9.297 1 98.19 70 PRO A O 1
ATOM 538 N N . THR A 1 71 ? 5.512 -26.094 -9.172 1 97.12 71 THR A N 1
ATOM 539 C CA . THR A 1 71 ? 6.828 -26.359 -9.742 1 97.12 71 THR A CA 1
ATOM 540 C C . THR A 1 71 ? 6.742 -26.531 -11.258 1 97.12 71 THR A C 1
ATOM 542 O O . THR A 1 71 ? 5.656 -26.734 -11.805 1 97.12 71 THR A O 1
ATOM 545 N N . GLU A 1 72 ? 7.844 -26.422 -11.906 1 96.06 72 GLU A N 1
ATOM 546 C CA . GLU A 1 72 ? 7.887 -26.656 -13.344 1 96.06 72 GLU A CA 1
ATOM 547 C C . GLU A 1 72 ? 7.332 -28.031 -13.703 1 96.06 72 GLU A C 1
ATOM 549 O O . GLU A 1 72 ? 6.602 -28.172 -14.688 1 96.06 72 GLU A O 1
ATOM 554 N N . ALA A 1 73 ? 7.684 -29.031 -12.906 1 96.75 73 ALA A N 1
ATOM 555 C CA . ALA A 1 73 ? 7.227 -30.391 -13.141 1 96.75 73 ALA A CA 1
ATOM 556 C C . ALA A 1 73 ? 5.703 -30.484 -13.094 1 96.75 73 ALA A C 1
ATOM 558 O O . ALA A 1 73 ? 5.09 -31.219 -13.859 1 96.75 73 ALA A O 1
ATOM 559 N N . GLN A 1 74 ? 5.098 -29.703 -12.219 1 97 74 GLN A N 1
ATOM 560 C CA . GLN A 1 74 ? 3.645 -29.703 -12.078 1 97 74 GLN A CA 1
ATOM 561 C C . GLN A 1 74 ? 2.975 -29.062 -13.289 1 97 74 GLN A C 1
ATOM 563 O O . GLN A 1 74 ? 1.91 -29.5 -13.727 1 97 74 GLN A O 1
ATOM 568 N N . TYR A 1 75 ? 3.574 -28.125 -13.875 1 96.38 75 TYR A N 1
ATOM 569 C CA . TYR A 1 75 ? 3.047 -27.516 -15.094 1 96.38 75 TYR A CA 1
ATOM 570 C C . TYR A 1 75 ? 3.16 -28.469 -16.281 1 96.38 75 TYR A C 1
ATOM 572 O O . TYR A 1 75 ? 2.232 -28.578 -17.078 1 96.38 75 TYR A O 1
ATOM 580 N N . GLU A 1 76 ? 4.297 -29.078 -16.344 1 96.38 76 GLU A N 1
ATOM 581 C CA . GLU A 1 76 ? 4.508 -30.047 -17.422 1 96.38 76 GLU A CA 1
ATOM 582 C C . GLU A 1 76 ? 3.457 -31.141 -17.391 1 96.38 76 GLU A C 1
ATOM 584 O O . GLU A 1 76 ? 2.914 -31.531 -18.422 1 96.38 76 GLU A O 1
ATOM 589 N N . LYS A 1 77 ? 3.219 -31.625 -16.25 1 96.25 77 LYS A N 1
ATOM 590 C CA . LYS A 1 77 ? 2.217 -32.688 -16.078 1 96.25 77 LYS A CA 1
ATOM 591 C C . LYS A 1 77 ? 0.833 -32.188 -16.5 1 96.25 77 LYS A C 1
ATOM 593 O O . LYS A 1 77 ? 0.062 -32.938 -17.109 1 96.25 77 LYS A O 1
ATOM 598 N N . ALA A 1 78 ? 0.521 -31 -16.188 1 94.25 78 ALA A N 1
ATOM 599 C CA . ALA A 1 78 ? -0.781 -30.422 -16.531 1 94.25 78 ALA A CA 1
ATOM 600 C C . ALA A 1 78 ? -0.933 -30.25 -18.031 1 94.25 78 ALA A C 1
ATOM 602 O O . ALA A 1 78 ? -2.039 -30.359 -18.562 1 94.25 78 ALA A O 1
ATOM 603 N N . GLU A 1 79 ? 0.147 -29.953 -18.688 1 92.69 79 GLU A N 1
ATOM 604 C CA . GLU A 1 79 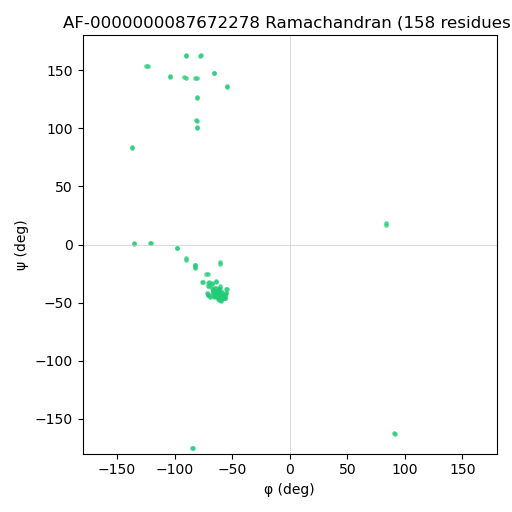? 0.115 -29.766 -20.125 1 92.69 79 GLU A CA 1
ATOM 605 C C . GLU A 1 79 ? -0.09 -31.094 -20.859 1 92.69 79 GLU A C 1
ATOM 607 O O . GLU A 1 79 ? -0.609 -31.125 -21.969 1 92.69 79 GLU A O 1
ATOM 612 N N . GLN A 1 80 ? 0.32 -32.219 -20.203 1 92.62 80 GLN A N 1
ATOM 613 C CA . GLN A 1 80 ? 0.235 -33.562 -20.797 1 92.62 80 GLN A CA 1
ATOM 614 C C . GLN A 1 80 ? -1.104 -34.219 -20.469 1 92.62 80 GLN A C 1
ATOM 616 O O . GLN A 1 80 ? -1.423 -35.281 -21.016 1 92.62 80 GLN A O 1
ATOM 621 N N . ALA A 1 81 ? -1.672 -33.656 -19.641 1 82.75 81 ALA A N 1
ATOM 622 C CA . ALA A 1 81 ? -2.955 -34.219 -19.25 1 82.75 81 ALA A CA 1
ATOM 623 C C . ALA A 1 81 ? -4.07 -33.75 -20.188 1 82.75 81 ALA A C 1
ATOM 625 O O . ALA A 1 81 ? -3.988 -32.688 -20.781 1 82.75 81 ALA A O 1
ATOM 626 N N . MET B 1 1 ? 11.039 26 15.461 1 91.88 1 MET B N 1
ATOM 627 C CA . MET B 1 1 ? 10.062 25.594 14.453 1 91.88 1 MET B CA 1
ATOM 628 C C . MET B 1 1 ? 8.656 25.562 15.039 1 91.88 1 MET B C 1
ATOM 630 O O . MET B 1 1 ? 8.445 25.078 16.156 1 91.88 1 MET B O 1
ATOM 634 N N . SER B 1 2 ? 7.742 26.125 14.258 1 95.81 2 SER B N 1
ATOM 635 C CA . SER B 1 2 ? 6.363 26.141 14.727 1 95.81 2 SER B CA 1
ATOM 636 C C . SER B 1 2 ? 5.707 24.766 14.547 1 95.81 2 SER B C 1
ATOM 638 O O . SER B 1 2 ? 6.262 23.891 13.883 1 95.81 2 SER B O 1
ATOM 640 N N . THR B 1 3 ? 4.625 24.531 15.211 1 97.69 3 THR B N 1
ATOM 641 C CA . THR B 1 3 ? 3.85 23.312 15.031 1 97.69 3 THR B CA 1
ATOM 642 C C . THR B 1 3 ? 3.455 23.125 13.57 1 97.69 3 THR B C 1
ATOM 644 O O . THR B 1 3 ? 3.482 22.016 13.047 1 97.69 3 THR B O 1
ATOM 647 N N . ILE B 1 4 ? 3.131 24.203 12.93 1 98.06 4 ILE B N 1
ATOM 648 C CA . ILE B 1 4 ? 2.703 24.172 11.539 1 98.06 4 ILE B CA 1
ATOM 649 C C . ILE B 1 4 ? 3.861 23.719 10.656 1 98.06 4 ILE B C 1
ATOM 651 O O . ILE B 1 4 ? 3.686 22.859 9.781 1 98.06 4 ILE B O 1
ATOM 655 N N . GLU B 1 5 ? 4.969 24.203 10.859 1 97.88 5 GLU B N 1
ATOM 656 C CA . GLU B 1 5 ? 6.141 23.828 10.078 1 97.88 5 GLU B CA 1
ATOM 657 C C . GLU B 1 5 ? 6.477 22.344 10.266 1 97.88 5 GLU B C 1
ATOM 659 O O . GLU B 1 5 ? 6.809 21.656 9.305 1 97.88 5 GLU B O 1
ATOM 664 N N . LYS B 1 6 ? 6.414 21.891 11.469 1 98.31 6 LYS B N 1
ATOM 665 C CA . LYS B 1 6 ? 6.676 20.484 11.758 1 98.31 6 LYS B CA 1
ATOM 666 C C . LYS B 1 6 ? 5.66 19.578 11.055 1 98.31 6 LYS B C 1
ATOM 668 O O . LYS B 1 6 ? 6.016 18.531 10.531 1 98.31 6 LYS B O 1
ATOM 673 N N . ALA B 1 7 ? 4.449 20 11.062 1 98.69 7 ALA B N 1
ATOM 674 C CA . ALA B 1 7 ? 3.391 19.234 10.414 1 98.69 7 ALA B CA 1
ATOM 675 C C . ALA B 1 7 ? 3.582 19.203 8.898 1 98.69 7 ALA B C 1
ATOM 677 O O . ALA B 1 7 ? 3.299 18.188 8.258 1 98.69 7 ALA B O 1
ATOM 678 N N . GLN B 1 8 ? 4.016 20.297 8.383 1 98.5 8 GLN B N 1
ATOM 679 C CA . GLN B 1 8 ? 4.293 20.359 6.953 1 98.5 8 GLN B CA 1
ATOM 680 C C . GLN B 1 8 ? 5.367 19.344 6.559 1 98.5 8 GLN B C 1
ATOM 682 O O . GLN B 1 8 ? 5.23 18.641 5.551 1 98.5 8 GLN B O 1
ATOM 687 N N . ILE B 1 9 ? 6.379 19.281 7.32 1 98.5 9 ILE B N 1
ATOM 688 C CA . ILE B 1 9 ? 7.465 18.344 7.062 1 98.5 9 ILE B CA 1
ATOM 689 C C . ILE B 1 9 ? 6.941 16.906 7.152 1 98.5 9 ILE B C 1
ATOM 691 O O . ILE B 1 9 ? 7.27 16.062 6.312 1 98.5 9 ILE B O 1
ATOM 695 N N . SER B 1 10 ? 6.16 16.656 8.164 1 98.62 10 SER B N 1
ATOM 696 C CA . SER B 1 10 ? 5.57 15.328 8.312 1 98.62 10 SER B CA 1
ATOM 697 C C . SER B 1 10 ? 4.691 14.984 7.113 1 98.62 10 SER B C 1
ATOM 699 O O . SER B 1 10 ? 4.723 13.852 6.621 1 98.62 10 SER B O 1
ATOM 701 N N . THR B 1 11 ? 3.895 15.953 6.68 1 98.69 11 THR B N 1
ATOM 702 C CA . THR B 1 11 ? 3.043 15.75 5.516 1 98.69 11 THR B CA 1
ATOM 703 C C . THR B 1 11 ? 3.873 15.336 4.305 1 98.69 11 THR B C 1
ATOM 705 O O . THR B 1 11 ? 3.537 14.367 3.615 1 98.69 11 THR B O 1
ATOM 708 N N . THR B 1 12 ? 4.938 15.992 4.078 1 98.38 12 THR B N 1
ATOM 709 C CA . THR B 1 12 ? 5.82 15.68 2.955 1 98.38 12 THR B CA 1
ATOM 710 C C . THR B 1 12 ? 6.41 14.281 3.098 1 98.38 12 THR B C 1
ATOM 712 O O . THR B 1 12 ? 6.449 13.523 2.129 1 98.38 12 THR B O 1
ATOM 715 N N . THR B 1 13 ? 6.855 13.984 4.301 1 98.5 13 THR B N 1
ATOM 716 C CA . THR B 1 13 ? 7.418 12.672 4.57 1 98.5 13 THR B CA 1
ATOM 717 C C . THR B 1 13 ? 6.395 11.57 4.277 1 98.5 13 THR B C 1
ATOM 719 O O . THR B 1 13 ? 6.723 10.562 3.648 1 98.5 13 THR B O 1
ATOM 722 N N . ILE B 1 14 ? 5.223 11.797 4.723 1 98.81 14 ILE B N 1
ATOM 723 C CA . ILE B 1 14 ? 4.16 10.812 4.535 1 98.81 14 ILE B CA 1
ATOM 724 C C . ILE B 1 14 ? 3.859 10.656 3.045 1 98.81 14 ILE B C 1
ATOM 726 O O . ILE B 1 14 ? 3.74 9.531 2.545 1 98.81 14 ILE B O 1
ATOM 730 N N . GLN B 1 15 ? 3.777 11.734 2.342 1 98.5 15 GLN B N 1
ATOM 731 C CA . GLN B 1 15 ? 3.518 11.688 0.908 1 98.5 15 GLN B CA 1
ATOM 732 C C . GLN B 1 15 ? 4.621 10.93 0.173 1 98.5 15 GLN B C 1
ATOM 734 O O . GLN B 1 15 ? 4.348 10.164 -0.754 1 98.5 15 GLN B O 1
ATOM 739 N N . ASP B 1 16 ? 5.836 11.203 0.578 1 98.69 16 ASP B N 1
ATOM 740 C CA . ASP B 1 16 ? 6.965 10.492 -0.025 1 98.69 16 ASP B CA 1
ATOM 741 C C . ASP B 1 16 ? 6.84 8.984 0.173 1 98.69 16 ASP B C 1
ATOM 743 O O . ASP B 1 16 ? 7.059 8.211 -0.761 1 98.69 16 ASP B O 1
ATOM 747 N N . GLN B 1 17 ? 6.504 8.617 1.366 1 98.88 17 GLN B N 1
ATOM 748 C CA . GLN B 1 17 ? 6.367 7.199 1.679 1 98.88 17 GLN B CA 1
ATOM 749 C C . GLN B 1 17 ? 5.195 6.578 0.923 1 98.88 17 GLN B C 1
ATOM 751 O O . GLN B 1 17 ? 5.285 5.441 0.453 1 98.88 17 GLN B O 1
ATOM 756 N N . VAL B 1 18 ? 4.098 7.297 0.82 1 98.88 18 VAL B N 1
ATOM 757 C CA . VAL B 1 18 ? 2.961 6.82 0.04 1 98.88 18 VAL B CA 1
ATOM 758 C C . VAL B 1 18 ? 3.375 6.637 -1.419 1 98.88 18 VAL B C 1
ATOM 760 O O . VAL B 1 18 ? 2.99 5.656 -2.061 1 98.88 18 VAL B O 1
ATOM 763 N N . GLY B 1 19 ? 4.152 7.562 -1.945 1 98.69 19 GLY B N 1
ATOM 764 C CA . GLY B 1 19 ? 4.68 7.426 -3.293 1 98.69 19 GLY B CA 1
ATOM 765 C C . GLY B 1 19 ? 5.496 6.164 -3.488 1 98.69 19 GLY B C 1
ATOM 766 O O . GLY B 1 19 ? 5.367 5.484 -4.508 1 98.69 19 GLY B O 1
ATOM 767 N N . ILE B 1 20 ? 6.324 5.848 -2.561 1 98.88 20 ILE B N 1
ATOM 768 C CA . ILE B 1 20 ? 7.141 4.637 -2.607 1 98.88 20 ILE B CA 1
ATOM 769 C C . ILE B 1 20 ? 6.238 3.406 -2.631 1 98.88 20 ILE B C 1
ATOM 771 O O . ILE B 1 20 ? 6.469 2.475 -3.404 1 98.88 20 ILE B O 1
ATOM 775 N N . ALA B 1 21 ? 5.227 3.42 -1.776 1 98.94 21 ALA B N 1
ATOM 776 C CA . ALA B 1 21 ? 4.297 2.295 -1.722 1 98.94 21 ALA B CA 1
ATOM 777 C C . ALA B 1 21 ? 3.57 2.119 -3.053 1 98.94 21 ALA B C 1
ATOM 779 O O . ALA B 1 21 ? 3.473 1.004 -3.57 1 98.94 21 ALA B O 1
ATOM 780 N N . LEU B 1 22 ? 3.066 3.229 -3.629 1 98.81 22 LEU B N 1
ATOM 781 C CA . LEU B 1 22 ? 2.354 3.188 -4.902 1 98.81 22 LEU B CA 1
ATOM 782 C C . LEU B 1 22 ? 3.262 2.68 -6.016 1 98.81 22 LEU B C 1
ATOM 784 O O . LEU B 1 22 ? 2.85 1.847 -6.824 1 98.81 22 LEU B O 1
ATOM 788 N N . ASP B 1 23 ? 4.449 3.164 -6.023 1 98.75 23 ASP B N 1
ATOM 789 C CA . ASP B 1 23 ? 5.402 2.736 -7.043 1 98.75 23 ASP B CA 1
ATOM 790 C C . ASP B 1 23 ? 5.672 1.237 -6.945 1 98.75 23 ASP B C 1
ATOM 792 O O . ASP B 1 23 ? 5.676 0.536 -7.961 1 98.75 23 ASP B O 1
ATOM 796 N N . ALA B 1 24 ? 5.934 0.732 -5.734 1 98.75 24 ALA B N 1
ATOM 797 C CA . ALA B 1 24 ? 6.207 -0.688 -5.523 1 98.75 24 ALA B CA 1
ATOM 798 C C . ALA B 1 24 ? 5.043 -1.547 -6.008 1 98.75 24 ALA B C 1
ATOM 800 O O . ALA B 1 24 ? 5.25 -2.553 -6.691 1 98.75 24 ALA B O 1
ATOM 801 N N . LEU B 1 25 ? 3.854 -1.129 -5.691 1 98.81 25 LEU B N 1
ATOM 802 C CA . LEU B 1 25 ? 2.672 -1.903 -6.059 1 98.81 25 LEU B CA 1
ATOM 803 C C . LEU B 1 25 ? 2.424 -1.836 -7.562 1 98.81 25 LEU B C 1
ATOM 805 O O . LEU B 1 25 ? 2.096 -2.846 -8.188 1 98.81 25 LEU B O 1
ATOM 809 N N . GLN B 1 26 ? 2.57 -0.687 -8.125 1 98.19 26 GLN B N 1
ATOM 810 C CA . GLN B 1 26 ? 2.318 -0.531 -9.547 1 98.19 26 GLN B CA 1
ATOM 811 C C . GLN B 1 26 ? 3.375 -1.255 -10.375 1 98.19 26 GLN B C 1
ATOM 813 O O . GLN B 1 26 ? 3.047 -1.967 -11.328 1 98.19 26 GLN B O 1
ATOM 818 N N . ARG B 1 27 ? 4.605 -1.096 -10.008 1 96.62 27 ARG B N 1
ATOM 819 C CA . ARG B 1 27 ? 5.684 -1.785 -10.711 1 96.62 27 ARG B CA 1
ATOM 820 C C . ARG B 1 27 ? 5.523 -3.299 -10.609 1 96.62 27 ARG B C 1
ATOM 822 O O . ARG B 1 27 ? 5.758 -4.02 -11.586 1 96.62 27 ARG B O 1
ATOM 829 N N . GLY B 1 28 ? 5.09 -3.709 -9.461 1 97 28 GLY B N 1
ATOM 830 C CA . GLY B 1 28 ? 5.051 -5.137 -9.188 1 97 28 GLY B CA 1
ATOM 831 C C . GLY B 1 28 ? 3.82 -5.82 -9.742 1 97 28 GLY B C 1
ATOM 832 O O . GLY B 1 28 ? 3.826 -7.031 -9.977 1 97 28 GLY B O 1
ATOM 833 N N . PHE B 1 29 ? 2.775 -5.066 -10.023 1 98.12 29 PHE B N 1
ATOM 834 C CA . PHE B 1 29 ? 1.521 -5.777 -10.234 1 98.12 29 PHE B CA 1
ATOM 835 C C . PHE B 1 29 ? 0.791 -5.227 -11.461 1 98.12 29 PHE B C 1
ATOM 837 O O . PHE B 1 29 ? -0.315 -5.668 -11.773 1 98.12 29 PHE B O 1
ATOM 844 N N . ASP B 1 30 ? 1.39 -4.297 -12.039 1 93.38 30 ASP B N 1
ATOM 845 C CA . ASP B 1 30 ? 0.864 -3.812 -13.312 1 93.38 30 ASP B CA 1
ATOM 846 C C . ASP B 1 30 ? 1.478 -4.574 -14.484 1 93.38 30 ASP B C 1
ATOM 848 O O . ASP B 1 30 ? 2.605 -5.062 -14.391 1 93.38 30 ASP B O 1
ATOM 852 N N . GLY B 1 31 ? 0.715 -4.848 -15.539 1 90.31 31 GLY B N 1
ATOM 853 C CA . GLY B 1 31 ? 1.203 -5.523 -16.734 1 90.31 31 GLY B CA 1
ATOM 854 C C . GLY B 1 31 ? 1.041 -7.031 -16.672 1 90.31 31 GLY B C 1
ATOM 855 O O . GLY B 1 31 ? 0.146 -7.535 -15.992 1 90.31 31 GLY B O 1
ATOM 856 N N . ARG B 1 32 ? 1.796 -7.77 -17.578 1 91.25 32 ARG B N 1
ATOM 857 C CA . ARG B 1 32 ? 1.699 -9.219 -17.641 1 91.25 32 ARG B CA 1
ATOM 858 C C . ARG B 1 32 ? 2.521 -9.875 -16.547 1 91.25 32 ARG B C 1
ATOM 860 O O . ARG B 1 32 ? 3.738 -10.023 -16.672 1 91.25 32 ARG B O 1
ATOM 867 N N . ILE B 1 33 ? 1.915 -10.281 -15.523 1 96.25 33 ILE B N 1
ATOM 868 C CA . ILE B 1 33 ? 2.609 -10.781 -14.344 1 96.25 33 ILE B CA 1
ATOM 869 C C . ILE B 1 33 ? 2.189 -12.227 -14.07 1 96.25 33 ILE B C 1
ATOM 871 O O . ILE B 1 33 ? 2.674 -12.852 -13.125 1 96.25 33 ILE B O 1
ATOM 875 N N . VAL B 1 34 ? 1.337 -12.75 -14.93 1 98 34 VAL B N 1
ATOM 876 C CA . VAL B 1 34 ? 0.863 -14.117 -14.711 1 98 34 VAL B CA 1
ATOM 877 C C . VAL B 1 34 ? 1.137 -14.961 -15.961 1 98 34 VAL B C 1
ATOM 879 O O . VAL B 1 34 ? 1.231 -14.43 -17.062 1 98 34 VAL B O 1
ATOM 882 N N . ASN B 1 35 ? 1.29 -16.266 -15.773 1 97.44 35 ASN B N 1
ATOM 883 C CA . ASN B 1 35 ? 1.468 -17.188 -16.891 1 97.44 35 ASN B CA 1
ATOM 884 C C . ASN B 1 35 ? 0.127 -17.625 -17.469 1 97.44 35 ASN B C 1
ATOM 886 O O . ASN B 1 35 ? -0.915 -17.062 -17.141 1 97.44 35 ASN B O 1
ATOM 890 N N . GLY B 1 36 ? 0.192 -18.516 -18.391 1 96.69 36 GLY B N 1
ATOM 891 C CA . GLY B 1 36 ? -0.99 -18.969 -19.109 1 96.69 36 GLY B CA 1
ATOM 892 C C . GLY B 1 36 ? -2.027 -19.609 -18.188 1 96.69 36 GLY B C 1
ATOM 893 O O . GLY B 1 36 ? -3.188 -19.766 -18.578 1 96.69 36 GLY B O 1
ATOM 894 N N . TYR B 1 37 ? -1.69 -19.984 -16.953 1 97 37 TYR B N 1
ATOM 895 C CA . TYR B 1 37 ? -2.596 -20.609 -15.992 1 97 37 TYR B CA 1
ATOM 896 C C . TYR B 1 37 ? -3.145 -19.578 -15.016 1 97 37 TYR B C 1
ATOM 898 O O . TYR B 1 37 ? -3.871 -19.922 -14.078 1 97 37 TYR B O 1
ATOM 906 N N . GLY B 1 38 ? -2.664 -18.266 -15.133 1 97.75 38 GLY B N 1
ATOM 907 C CA . GLY B 1 38 ? -3.119 -17.219 -14.227 1 97.75 38 GLY B CA 1
ATOM 908 C C . GLY B 1 38 ? -2.355 -17.203 -12.914 1 97.75 38 GLY B C 1
ATOM 909 O O . GLY B 1 38 ? -2.855 -16.703 -11.906 1 97.75 38 GLY B O 1
ATOM 910 N N . VAL B 1 39 ? -1.241 -17.812 -12.938 1 98.5 39 VAL B N 1
ATOM 911 C CA . VAL B 1 39 ? -0.379 -17.875 -11.766 1 98.5 39 VAL B CA 1
ATOM 912 C C . VAL B 1 39 ? 0.798 -16.906 -11.945 1 98.5 39 VAL B C 1
ATOM 914 O O . VAL B 1 39 ? 1.322 -16.766 -13.055 1 98.5 39 VAL B O 1
ATOM 917 N N . TYR B 1 40 ? 1.182 -16.312 -10.859 1 98.25 40 TYR B N 1
ATOM 918 C CA . TYR B 1 40 ? 2.301 -15.391 -10.977 1 98.25 40 TYR B CA 1
ATOM 919 C C . TYR B 1 40 ? 3.508 -16.062 -11.617 1 98.25 40 TYR B C 1
ATOM 921 O O . TYR B 1 40 ? 3.885 -17.172 -11.227 1 98.25 40 TYR B O 1
ATOM 929 N N . VAL B 1 41 ? 4.137 -15.383 -12.516 1 96.69 41 VAL B N 1
ATOM 930 C CA . VAL B 1 41 ? 5.348 -15.875 -13.164 1 96.69 41 VAL B CA 1
ATOM 931 C C . VAL B 1 41 ? 6.512 -15.852 -12.18 1 96.69 41 VAL B C 1
ATOM 933 O O . VAL B 1 41 ? 7.371 -16.734 -12.203 1 96.69 41 VAL B O 1
ATOM 936 N N . ASP B 1 42 ? 6.582 -14.828 -11.258 1 96.69 42 ASP B N 1
ATOM 937 C CA . ASP B 1 42 ? 7.641 -14.664 -10.266 1 96.69 42 ASP B CA 1
ATOM 938 C C . ASP B 1 42 ? 7.066 -14.273 -8.906 1 96.69 42 ASP B C 1
ATOM 940 O O . ASP B 1 42 ? 7.129 -13.109 -8.508 1 96.69 42 ASP B O 1
ATOM 944 N N . PRO B 1 43 ? 6.621 -15.242 -8.148 1 97.56 43 PRO B N 1
ATOM 945 C CA . PRO B 1 43 ? 5.992 -14.938 -6.859 1 97.56 43 PRO B CA 1
ATOM 946 C C . PRO B 1 43 ? 6.953 -14.289 -5.871 1 97.56 43 PRO B C 1
ATOM 948 O O . PRO B 1 43 ? 6.539 -13.461 -5.055 1 97.56 43 PRO B O 1
ATOM 951 N N . SER B 1 44 ? 8.188 -14.648 -5.984 1 97.31 44 SER B N 1
ATOM 952 C CA . SER B 1 44 ? 9.164 -14.086 -5.055 1 97.31 44 SER B CA 1
ATOM 953 C C . SER B 1 44 ? 9.312 -12.578 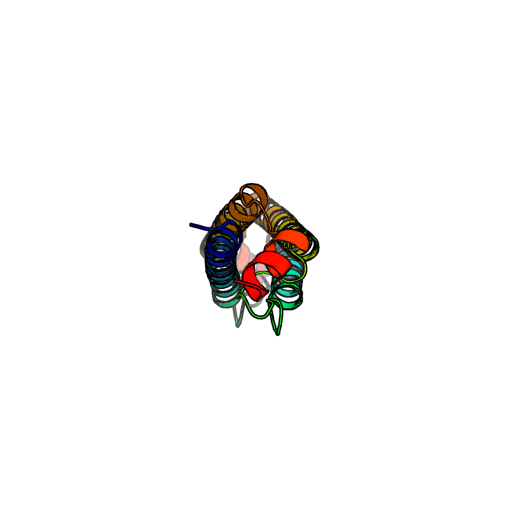-5.254 1 97.31 44 SER B C 1
ATOM 955 O O . SER B 1 44 ? 9.422 -11.828 -4.285 1 97.31 44 SER B O 1
ATOM 957 N N . SER B 1 45 ? 9.328 -12.133 -6.488 1 97.81 45 SER B N 1
ATOM 958 C CA . SER B 1 45 ? 9.422 -10.703 -6.77 1 97.81 45 SER B CA 1
ATOM 959 C C . SER B 1 45 ? 8.18 -9.961 -6.293 1 97.81 45 SER B C 1
ATOM 961 O O . SER B 1 45 ? 8.273 -8.852 -5.766 1 97.81 45 SER B O 1
ATOM 963 N N . ARG B 1 46 ? 7.004 -10.594 -6.477 1 98.44 46 ARG B N 1
ATOM 964 C CA . ARG B 1 46 ? 5.77 -9.992 -5.98 1 98.44 46 ARG B CA 1
ATOM 965 C C . ARG B 1 46 ? 5.797 -9.867 -4.461 1 98.44 46 ARG B C 1
ATOM 967 O O . ARG B 1 46 ? 5.355 -8.852 -3.91 1 98.44 46 ARG B O 1
ATOM 974 N N . HIS B 1 47 ? 6.316 -10.898 -3.834 1 98.56 47 HIS B N 1
ATOM 975 C CA . HIS B 1 47 ? 6.445 -10.867 -2.381 1 98.56 47 HIS B CA 1
ATOM 976 C C . HIS B 1 47 ? 7.32 -9.703 -1.93 1 98.56 47 HIS B C 1
ATOM 978 O O . HIS B 1 47 ? 6.961 -8.977 -0.998 1 98.56 47 HIS B O 1
ATOM 984 N N . ARG B 1 48 ? 8.375 -9.469 -2.641 1 98.5 48 ARG B N 1
ATOM 985 C CA . ARG B 1 48 ? 9.281 -8.367 -2.311 1 98.5 48 ARG B CA 1
ATOM 986 C C . ARG B 1 48 ? 8.602 -7.02 -2.518 1 98.5 48 ARG B C 1
ATOM 988 O O . ARG B 1 48 ? 8.781 -6.102 -1.713 1 98.5 48 ARG B O 1
ATOM 995 N N . ASP B 1 49 ? 7.879 -6.926 -3.592 1 98.69 49 ASP B N 1
ATOM 996 C CA . ASP B 1 49 ? 7.156 -5.688 -3.875 1 98.69 49 ASP B CA 1
ATOM 997 C C . ASP B 1 49 ? 6.148 -5.379 -2.771 1 98.69 49 ASP B C 1
ATOM 999 O O . ASP B 1 49 ? 6.02 -4.227 -2.346 1 98.69 49 ASP B O 1
ATOM 1003 N N . LEU B 1 50 ? 5.438 -6.402 -2.309 1 98.88 50 LEU B N 1
ATOM 1004 C CA . LEU B 1 50 ? 4.48 -6.227 -1.223 1 98.88 50 LEU B CA 1
ATOM 1005 C C . LEU B 1 50 ? 5.188 -5.812 0.063 1 98.88 50 LEU B C 1
ATOM 1007 O O . LEU B 1 50 ? 4.695 -4.953 0.798 1 98.88 50 LEU B O 1
ATOM 1011 N N . LEU B 1 51 ? 6.324 -6.375 0.343 1 98.88 51 LEU B N 1
ATOM 1012 C CA . LEU B 1 51 ? 7.078 -6.039 1.545 1 98.88 51 LEU B CA 1
ATOM 1013 C C . LEU B 1 51 ? 7.555 -4.59 1.501 1 98.88 51 LEU B C 1
ATOM 1015 O O . LEU B 1 51 ? 7.516 -3.889 2.516 1 98.88 51 LEU B O 1
ATOM 1019 N N . GLU B 1 52 ? 8 -4.191 0.35 1 98.94 52 GLU B N 1
ATOM 1020 C CA . GLU B 1 52 ? 8.43 -2.807 0.178 1 98.94 52 GLU B CA 1
ATOM 1021 C C . GLU B 1 52 ? 7.281 -1.837 0.428 1 98.94 52 GLU B C 1
ATOM 1023 O O . GLU B 1 52 ? 7.441 -0.844 1.141 1 98.94 52 GLU B O 1
ATOM 1028 N N . ALA B 1 53 ? 6.152 -2.156 -0.135 1 98.94 53 ALA B N 1
ATOM 1029 C CA . ALA B 1 53 ? 4.977 -1.314 0.065 1 98.94 53 ALA B CA 1
ATOM 1030 C C . ALA B 1 53 ? 4.574 -1.273 1.537 1 98.94 53 ALA B C 1
ATOM 1032 O O . ALA B 1 53 ? 4.27 -0.207 2.074 1 98.94 53 ALA B O 1
ATOM 1033 N N . ARG B 1 54 ? 4.582 -2.387 2.188 1 98.94 54 ARG B N 1
ATOM 1034 C CA . ARG B 1 54 ? 4.219 -2.461 3.598 1 98.94 54 ARG B CA 1
ATOM 1035 C C . ARG B 1 54 ? 5.145 -1.598 4.449 1 98.94 54 ARG B C 1
ATOM 1037 O O . ARG B 1 54 ? 4.684 -0.861 5.324 1 98.94 54 ARG B O 1
ATOM 1044 N N . LYS B 1 55 ? 6.402 -1.749 4.215 1 98.94 55 LYS B N 1
ATOM 1045 C CA . LYS B 1 55 ? 7.387 -0.987 4.98 1 98.94 55 LYS B CA 1
ATOM 1046 C C . LYS B 1 55 ? 7.152 0.514 4.836 1 98.94 55 LYS B C 1
ATOM 1048 O O . LYS B 1 55 ? 7.184 1.251 5.82 1 98.94 55 LYS B O 1
ATOM 1053 N N . ALA B 1 56 ? 6.945 0.907 3.604 1 98.94 56 ALA B N 1
ATOM 1054 C CA . ALA B 1 56 ? 6.703 2.322 3.346 1 98.94 56 ALA B CA 1
ATOM 1055 C C . ALA B 1 56 ? 5.445 2.803 4.062 1 98.94 56 ALA B C 1
ATOM 1057 O O . ALA B 1 56 ? 5.438 3.881 4.664 1 98.94 56 ALA B O 1
ATOM 1058 N N . ILE B 1 57 ? 4.398 2.018 4.012 1 98.94 57 ILE B N 1
ATOM 1059 C CA . ILE B 1 57 ? 3.135 2.377 4.648 1 98.94 57 ILE B CA 1
ATOM 1060 C C . ILE B 1 57 ? 3.316 2.443 6.16 1 98.94 57 ILE B C 1
ATOM 1062 O O . ILE B 1 57 ? 2.76 3.322 6.824 1 98.94 57 ILE B O 1
ATOM 1066 N N . GLU B 1 58 ? 4.109 1.567 6.715 1 98.88 58 GLU B N 1
ATOM 1067 C CA . GLU B 1 58 ? 4.355 1.561 8.156 1 98.88 58 GLU B CA 1
ATOM 1068 C C . GLU B 1 58 ? 5.113 2.811 8.586 1 98.88 58 GLU B C 1
ATOM 1070 O O . GLU B 1 58 ? 4.84 3.373 9.648 1 98.88 58 GLU B O 1
ATOM 1075 N N . VAL B 1 59 ? 6.078 3.232 7.797 1 98.88 59 VAL B N 1
ATOM 1076 C CA . VAL B 1 59 ? 6.793 4.473 8.086 1 98.88 59 VAL B CA 1
ATOM 1077 C C . VAL B 1 59 ? 5.82 5.652 8.039 1 98.88 59 VAL B C 1
ATOM 1079 O O . VAL B 1 59 ? 5.848 6.52 8.914 1 98.88 59 VAL B O 1
ATOM 1082 N N . ALA B 1 60 ? 4.973 5.645 7.023 1 98.94 60 ALA B N 1
ATOM 1083 C CA . ALA B 1 60 ? 3.979 6.707 6.895 1 98.94 60 ALA B CA 1
ATOM 1084 C C . ALA B 1 60 ? 3.047 6.738 8.102 1 98.94 60 ALA B C 1
ATOM 1086 O O . ALA B 1 60 ? 2.766 7.805 8.648 1 98.94 60 ALA B O 1
ATOM 1087 N N . LEU B 1 61 ? 2.607 5.578 8.539 1 98.81 61 LEU B N 1
ATOM 1088 C CA . LEU B 1 61 ? 1.703 5.477 9.68 1 98.81 61 LEU B CA 1
ATOM 1089 C C . LEU B 1 61 ? 2.383 5.961 10.961 1 98.81 61 LEU B C 1
ATOM 1091 O O . LEU B 1 61 ? 1.758 6.633 11.781 1 98.81 61 LEU B O 1
ATOM 1095 N N . SER B 1 62 ? 3.586 5.582 11.125 1 98.81 62 SER B N 1
ATOM 1096 C CA . SER B 1 62 ? 4.348 6.043 12.281 1 98.81 62 SER B CA 1
ATOM 1097 C C . SER B 1 62 ? 4.461 7.562 12.297 1 98.81 62 SER B C 1
ATOM 1099 O O . SER B 1 62 ? 4.289 8.195 13.344 1 98.81 62 SER B O 1
ATOM 1101 N N . ALA B 1 63 ? 4.746 8.117 11.125 1 98.5 63 ALA B N 1
ATOM 1102 C CA . ALA B 1 63 ? 4.824 9.57 11.016 1 98.5 63 ALA B CA 1
ATOM 1103 C C . ALA B 1 63 ? 3.479 10.219 11.336 1 98.5 63 ALA B C 1
ATOM 1105 O O . ALA B 1 63 ? 3.424 11.242 12.016 1 98.5 63 ALA B O 1
ATOM 1106 N N . MET B 1 64 ? 2.469 9.594 10.828 1 97.94 64 MET B N 1
ATOM 1107 C CA . MET B 1 64 ? 1.12 10.086 11.102 1 97.94 64 MET B CA 1
ATOM 1108 C C . MET B 1 64 ? 0.863 10.164 12.602 1 97.94 64 MET B C 1
ATOM 1110 O O . MET B 1 64 ? 0.365 11.18 13.094 1 97.94 64 MET B O 1
ATOM 1114 N N . THR B 1 65 ? 1.247 9.188 13.297 1 97.44 65 THR B N 1
ATOM 1115 C CA . THR B 1 65 ? 0.958 9.039 14.719 1 97.44 65 THR B CA 1
ATOM 1116 C C . THR B 1 65 ? 1.845 9.961 15.555 1 97.44 65 THR B C 1
ATOM 1118 O O . THR B 1 65 ? 1.408 10.492 16.578 1 97.44 65 THR B O 1
ATOM 1121 N N . ALA B 1 66 ? 2.984 10.18 15.094 1 98.06 66 ALA B N 1
ATOM 1122 C CA . ALA B 1 66 ? 3.969 10.945 15.859 1 98.06 66 ALA B CA 1
ATOM 1123 C C . ALA B 1 66 ? 3.742 12.445 15.703 1 98.06 66 ALA B C 1
ATOM 1125 O O . ALA B 1 66 ? 4.289 13.242 16.469 1 98.06 66 ALA B O 1
ATOM 1126 N N . THR B 1 67 ? 3.002 12.781 14.68 1 98.38 67 THR B N 1
ATOM 1127 C CA . THR B 1 67 ? 2.863 14.195 14.328 1 98.38 67 THR B CA 1
ATOM 1128 C C . THR B 1 67 ? 1.826 14.875 15.219 1 98.38 67 THR B C 1
ATOM 1130 O O . THR B 1 67 ? 0.714 14.367 15.383 1 98.38 67 THR B O 1
ATOM 1133 N N . GLN B 1 68 ? 2.266 15.969 15.836 1 98.25 68 GLN B N 1
ATOM 1134 C CA . GLN B 1 68 ? 1.295 16.891 16.422 1 98.25 68 GLN B CA 1
ATOM 1135 C C . GLN B 1 68 ? 0.701 17.812 15.359 1 98.25 68 GLN B C 1
ATOM 1137 O O . GLN B 1 68 ? 1.357 18.75 14.906 1 98.25 68 GLN B O 1
ATOM 1142 N N . TRP B 1 69 ? -0.542 17.531 15.016 1 98.31 69 TRP B N 1
ATOM 1143 C CA . TRP B 1 69 ? -1.178 18.312 13.953 1 98.31 69 TRP B CA 1
ATOM 1144 C C . TRP B 1 69 ? -1.696 19.641 14.477 1 98.31 69 TRP B C 1
ATOM 1146 O O . TRP B 1 69 ? -2.236 19.703 15.586 1 98.31 69 TRP B O 1
ATOM 1156 N N . PRO B 1 70 ? -1.593 20.672 13.648 1 98.25 70 PRO B N 1
ATOM 1157 C CA . PRO B 1 70 ? -1.935 22.016 14.117 1 98.25 70 PRO B CA 1
ATOM 1158 C C . PRO B 1 70 ? -3.418 22.156 14.445 1 98.25 70 PRO B C 1
ATOM 1160 O O . PRO B 1 70 ? -4.266 21.547 13.789 1 98.25 70 PRO B O 1
ATOM 1163 N N . THR B 1 71 ? -3.676 22.984 15.414 1 97.19 71 THR B N 1
ATOM 1164 C CA . THR B 1 71 ? -5.047 23.344 15.75 1 97.19 71 THR B CA 1
ATOM 1165 C C . THR B 1 71 ? -5.484 24.578 14.953 1 97.19 71 THR B C 1
ATOM 1167 O O . THR B 1 71 ? -4.648 25.297 14.398 1 97.19 71 THR B O 1
ATOM 1170 N N . GLU B 1 72 ? -6.734 24.797 14.891 1 96.19 72 GLU B N 1
ATOM 1171 C CA . GLU B 1 72 ? -7.254 26 14.234 1 96.19 72 GLU B CA 1
ATOM 1172 C C . GLU B 1 72 ? -6.656 27.266 14.836 1 96.19 72 GLU B C 1
ATOM 1174 O O . GLU B 1 72 ? -6.32 28.203 14.109 1 96.19 72 GLU B O 1
ATOM 1179 N N . ALA B 1 73 ? -6.539 27.281 16.141 1 96.88 73 ALA B N 1
ATOM 1180 C CA . ALA B 1 73 ? -5.984 28.438 16.844 1 96.88 73 ALA B CA 1
ATOM 1181 C C . ALA B 1 73 ? -4.551 28.719 16.391 1 96.88 73 ALA B C 1
ATOM 1183 O O . ALA B 1 73 ? -4.145 29.875 16.281 1 96.88 73 ALA B O 1
ATOM 1184 N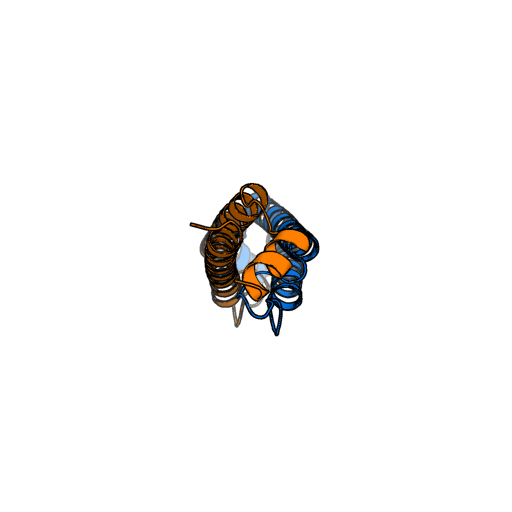 N . GLN B 1 74 ? -3.807 27.672 16.141 1 97.06 74 GLN B N 1
ATOM 1185 C CA . GLN B 1 74 ? -2.42 27.828 15.703 1 97.06 74 GLN B CA 1
ATOM 1186 C C . GLN B 1 74 ? -2.346 28.391 14.281 1 97.06 74 GLN B C 1
ATOM 1188 O O . GLN B 1 74 ? -1.454 29.172 13.969 1 97.06 74 GLN B O 1
ATOM 1193 N N . TYR B 1 75 ? -3.262 28.094 13.469 1 96.44 75 TYR B N 1
ATOM 1194 C CA . TYR B 1 75 ? -3.311 28.656 12.125 1 96.44 75 TYR B CA 1
ATOM 1195 C C . TYR B 1 75 ? -3.688 30.125 12.164 1 96.44 75 TYR B C 1
ATOM 1197 O O . TYR B 1 75 ? -3.104 30.953 11.453 1 96.44 75 TYR B O 1
ATOM 1205 N N . GLU B 1 76 ? -4.656 30.391 12.969 1 96.5 76 GLU B N 1
ATOM 1206 C CA . GLU B 1 76 ? -5.082 31.781 13.117 1 96.5 76 GLU B CA 1
ATOM 1207 C C . GLU B 1 76 ? -3.924 32.656 13.57 1 96.5 76 GLU B C 1
ATOM 1209 O O . GLU B 1 76 ? -3.73 33.781 13.047 1 96.5 76 GLU B O 1
ATOM 1214 N N . LYS B 1 77 ? -3.223 32.188 14.5 1 96.38 77 LYS B N 1
ATOM 1215 C CA . LYS B 1 77 ? -2.072 32.938 15 1 96.38 77 LYS B CA 1
ATOM 1216 C C . LYS B 1 77 ? -1.026 33.156 13.914 1 96.38 77 LYS B C 1
ATOM 1218 O O . LYS B 1 77 ? -0.415 34.219 13.82 1 96.38 77 LYS B O 1
ATOM 1223 N N . ALA B 1 78 ? -0.814 32.188 13.109 1 94.44 78 ALA B N 1
ATOM 1224 C CA . ALA B 1 78 ? 0.171 32.281 12.039 1 94.44 78 ALA B CA 1
ATOM 1225 C C . ALA B 1 78 ? -0.257 33.281 10.977 1 94.44 78 ALA B C 1
ATOM 1227 O O . ALA B 1 78 ? 0.585 33.938 10.359 1 94.44 78 ALA B O 1
ATOM 1228 N N . GLU B 1 79 ? -1.52 33.375 10.773 1 92.94 79 GLU B N 1
ATOM 1229 C CA . GLU B 1 79 ? -2.043 34.281 9.773 1 92.94 79 GLU B CA 1
ATOM 1230 C C . GLU B 1 79 ? -1.913 35.75 10.25 1 92.94 79 GLU B C 1
ATOM 1232 O O . GLU B 1 79 ? -1.831 36.656 9.43 1 92.94 79 GLU B O 1
ATOM 1237 N N . GLN B 1 80 ? -1.877 35.969 11.602 1 92.88 80 GLN B N 1
ATOM 1238 C CA . GLN B 1 80 ? -1.81 37.281 12.195 1 92.88 80 GLN B CA 1
ATOM 1239 C C . GLN B 1 80 ? -0.362 37.719 12.398 1 92.88 80 GLN B C 1
ATOM 1241 O O . GLN B 1 80 ? -0.102 38.875 12.75 1 92.88 80 GLN B O 1
ATOM 1246 N N . ALA B 1 81 ? 0.38 36.844 12.25 1 83.88 81 ALA B N 1
ATOM 1247 C CA . ALA B 1 81 ? 1.789 37.188 12.453 1 83.88 81 ALA B CA 1
ATOM 1248 C C . ALA B 1 81 ? 2.404 37.75 11.18 1 83.88 81 ALA B C 1
ATOM 1250 O O . ALA B 1 81 ? 1.943 37.469 10.07 1 83.88 81 ALA B O 1
#

Organism: NCBI:txid484088

pLDDT: mean 97.41, std 2.41, range [82.75, 98.94]

Foldseek 3Di:
DALAVQVVVLVVLLVVLQVQLVCLCCVLPPDPQADPVRHGPCVPSNVVSNVRNVVSNVVSVVSVVVRDHDDPVSVVVVVVD/DALAVQVVVLVVLLVVLQVQLVCLCCVLPPDPQADPVRHGPCVPSNVVSNVRNVVSNVVSVVSVVVRDHDDPVSVVVVVVD